Protein AF-A0A849AVL1-F1 (afdb_monomer_lite)

Structure (mmCIF, N/CA/C/O backbone):
data_AF-A0A849AVL1-F1
#
_entry.id   AF-A0A849AVL1-F1
#
loop_
_atom_site.group_PDB
_atom_site.id
_atom_site.type_symbol
_atom_site.label_atom_id
_atom_site.label_alt_id
_atom_site.label_comp_id
_atom_site.label_asym_id
_atom_site.label_entity_id
_atom_site.label_seq_id
_atom_site.pdbx_PDB_ins_code
_atom_site.Cartn_x
_atom_site.Cartn_y
_atom_site.Cartn_z
_atom_site.occupancy
_atom_site.B_iso_or_equiv
_atom_site.auth_seq_id
_atom_site.auth_comp_id
_atom_site.auth_asym_id
_atom_site.auth_atom_id
_atom_site.pdbx_PDB_model_num
ATOM 1 N N . MET A 1 1 ? -8.733 -13.179 -39.507 1.00 51.59 1 MET A N 1
ATOM 2 C CA . MET A 1 1 ? -9.231 -13.386 -38.128 1.00 51.59 1 MET A CA 1
ATOM 3 C C . MET A 1 1 ? -8.372 -12.599 -37.144 1.00 51.59 1 MET A C 1
ATOM 5 O O . MET A 1 1 ? -7.431 -13.166 -36.608 1.00 51.59 1 MET A O 1
ATOM 9 N N . GLN A 1 2 ? -8.636 -11.304 -36.928 1.00 57.09 2 GLN A N 1
ATOM 10 C CA . GLN A 1 2 ? -7.941 -10.550 -35.867 1.00 57.09 2 GLN A CA 1
ATOM 11 C C . GLN A 1 2 ? -8.587 -9.196 -35.527 1.00 57.09 2 GLN A C 1
ATOM 13 O O . GLN A 1 2 ? -7.880 -8.247 -35.252 1.00 57.09 2 GLN A O 1
ATOM 18 N N . TRP A 1 3 ? -9.921 -9.084 -35.508 1.00 54.16 3 TRP A N 1
ATOM 19 C CA . TRP A 1 3 ? -10.623 -7.858 -35.076 1.00 54.16 3 TRP A CA 1
ATOM 20 C C . TRP A 1 3 ? -11.651 -8.162 -33.978 1.00 54.16 3 TRP A C 1
ATOM 22 O O . TRP A 1 3 ? -12.850 -7.970 -34.166 1.00 54.16 3 TRP A O 1
ATOM 32 N N . SER A 1 4 ? -11.223 -8.715 -32.837 1.00 60.19 4 SER A N 1
ATOM 33 C CA . SER A 1 4 ? -12.161 -9.017 -31.734 1.00 60.19 4 SER A CA 1
ATOM 34 C C . SER A 1 4 ? -11.527 -9.013 -30.336 1.00 60.19 4 SER A C 1
ATOM 36 O O . SER A 1 4 ? -11.852 -9.869 -29.519 1.00 60.19 4 SER A O 1
ATOM 38 N N . ARG A 1 5 ? -10.626 -8.067 -30.032 1.00 55.28 5 ARG A N 1
ATOM 39 C CA . ARG A 1 5 ? -10.183 -7.827 -28.638 1.00 55.28 5 ARG A CA 1
ATOM 40 C C . ARG A 1 5 ? -10.243 -6.370 -28.167 1.00 55.28 5 ARG A C 1
ATOM 42 O O . ARG A 1 5 ? -10.428 -6.161 -26.978 1.00 55.28 5 ARG A O 1
ATOM 49 N N . ASP A 1 6 ? -10.263 -5.384 -29.064 1.00 55.41 6 ASP A N 1
ATOM 50 C CA . ASP A 1 6 ? -10.279 -3.961 -28.662 1.00 55.41 6 ASP A CA 1
ATOM 51 C C . ASP A 1 6 ? -11.667 -3.378 -28.330 1.00 55.41 6 ASP A C 1
ATOM 53 O O . ASP A 1 6 ? -11.779 -2.225 -27.913 1.00 55.41 6 ASP A O 1
ATOM 57 N N . ALA A 1 7 ? -12.749 -4.149 -28.486 1.00 54.78 7 ALA A N 1
ATOM 58 C CA . ALA A 1 7 ? -14.110 -3.653 -28.256 1.00 54.78 7 ALA A CA 1
ATOM 59 C C . ALA A 1 7 ? -14.620 -3.834 -26.811 1.00 54.78 7 ALA A C 1
ATOM 61 O O . ALA A 1 7 ? -15.660 -3.272 -26.473 1.00 54.78 7 ALA A O 1
ATOM 62 N N . LEU A 1 8 ? -13.913 -4.586 -25.951 1.00 53.09 8 LEU A N 1
ATOM 63 C CA . LEU A 1 8 ? -14.403 -4.926 -24.605 1.00 53.09 8 LEU A CA 1
ATOM 64 C C . LEU A 1 8 ? -13.733 -4.149 -23.455 1.00 53.09 8 LEU A C 1
ATOM 66 O O . LEU A 1 8 ? -14.282 -4.117 -22.360 1.00 53.09 8 LEU A O 1
ATOM 70 N N . GLU A 1 9 ? -12.616 -3.452 -23.686 1.00 54.31 9 GLU A N 1
ATOM 71 C CA . GLU A 1 9 ? -11.926 -2.678 -22.631 1.00 54.31 9 GLU A CA 1
ATOM 72 C C . GLU A 1 9 ? -12.314 -1.189 -22.578 1.00 54.31 9 GLU A C 1
ATOM 74 O O . GLU A 1 9 ? -11.987 -0.492 -21.620 1.00 54.31 9 GLU A O 1
ATOM 79 N N . LYS A 1 10 ? -13.090 -0.682 -23.545 1.00 54.38 10 LYS A N 1
ATOM 80 C CA . LYS A 1 10 ? -13.503 0.737 -23.583 1.00 54.38 10 LYS A CA 1
ATOM 81 C C . LYS A 1 10 ? -14.762 1.092 -22.776 1.00 54.38 10 LYS A C 1
ATOM 83 O O . LYS A 1 10 ? -15.187 2.239 -22.827 1.00 54.38 10 LYS A O 1
ATOM 88 N N . ARG A 1 11 ? -15.354 0.161 -22.016 1.00 52.44 11 ARG A N 1
ATOM 89 C CA . ARG A 1 11 ? -16.604 0.398 -21.251 1.00 52.44 11 ARG A CA 1
ATOM 90 C C . ARG A 1 11 ? -16.452 0.569 -19.735 1.00 52.44 11 ARG A C 1
ATOM 92 O O . ARG A 1 11 ? -17.453 0.796 -19.072 1.00 52.44 11 ARG A O 1
ATOM 99 N N . ILE A 1 12 ? -15.242 0.479 -19.178 1.00 57.00 12 ILE A N 1
ATOM 100 C CA . ILE A 1 12 ? -15.038 0.543 -17.712 1.00 57.00 12 ILE A CA 1
ATOM 101 C C . ILE A 1 12 ? -14.575 1.938 -17.241 1.00 57.00 12 ILE A C 1
ATOM 103 O O . ILE A 1 12 ? -14.475 2.185 -16.047 1.00 57.00 12 ILE A O 1
ATOM 107 N N . ASN A 1 13 ? -14.355 2.890 -18.154 1.00 51.00 13 ASN A N 1
ATOM 108 C CA . ASN A 1 13 ? -13.808 4.207 -17.812 1.00 51.00 13 ASN A CA 1
ATOM 109 C C . ASN A 1 13 ? -14.697 5.381 -18.268 1.00 51.00 13 ASN A C 1
ATOM 111 O O . ASN A 1 13 ? -14.205 6.371 -18.803 1.00 51.00 13 ASN A O 1
ATOM 115 N N . GLU A 1 14 ? -16.011 5.273 -18.055 1.00 48.09 14 GLU A N 1
ATOM 116 C CA . GLU A 1 14 ? -16.902 6.440 -18.015 1.00 48.09 14 GLU A CA 1
ATOM 117 C C . GLU A 1 14 ? -17.013 6.930 -16.561 1.00 48.09 14 GLU A C 1
ATOM 119 O O . GLU A 1 14 ? -17.686 6.286 -15.752 1.00 48.09 14 GLU A O 1
ATOM 124 N N . PRO A 1 15 ? -16.379 8.053 -16.174 1.00 60.44 15 PRO A N 1
ATOM 125 C CA . PRO A 1 15 ? -16.758 8.725 -14.945 1.00 60.44 15 PRO A CA 1
ATOM 126 C C . PRO A 1 15 ? -18.145 9.338 -15.151 1.00 60.44 15 PRO A C 1
ATOM 128 O O . PRO A 1 15 ? -18.342 10.206 -16.003 1.00 60.44 15 PRO A O 1
ATOM 131 N N . ALA A 1 16 ? -19.109 8.868 -14.362 1.00 52.28 16 ALA A N 1
ATOM 132 C CA . ALA A 1 16 ? -20.431 9.458 -14.260 1.00 52.28 16 ALA A CA 1
ATOM 133 C C . ALA A 1 16 ? -20.312 10.977 -14.054 1.00 52.28 16 ALA A C 1
ATOM 135 O O . ALA A 1 16 ? -19.655 11.446 -13.122 1.00 52.28 16 ALA A O 1
ATOM 136 N N . ALA A 1 17 ? -20.954 11.735 -14.942 1.00 51.91 17 ALA A N 1
ATOM 137 C CA . ALA A 1 17 ? -21.123 13.170 -14.827 1.00 51.91 17 ALA A CA 1
ATOM 138 C C . ALA A 1 17 ? -21.916 13.486 -13.549 1.00 51.91 17 ALA A C 1
ATOM 140 O O . ALA A 1 17 ? -23.145 13.458 -13.531 1.00 51.91 17 ALA A O 1
ATOM 141 N N . ALA A 1 18 ? -21.199 13.769 -12.464 1.00 53.56 18 ALA A N 1
ATOM 142 C CA . ALA A 1 18 ? -21.769 14.363 -11.272 1.00 53.56 18 ALA A CA 1
ATOM 143 C C . ALA A 1 18 ? -22.129 15.817 -11.593 1.00 53.56 18 ALA A C 1
ATOM 145 O O . ALA A 1 18 ? -21.267 16.656 -11.855 1.00 53.56 18 ALA A O 1
ATOM 146 N N . THR A 1 19 ? -23.425 16.101 -11.586 1.00 55.25 19 THR A N 1
ATOM 147 C CA . THR A 1 19 ? -24.008 17.440 -11.565 1.00 55.25 19 THR A CA 1
ATOM 148 C C . THR A 1 19 ? -23.426 18.238 -10.397 1.00 55.25 19 THR A C 1
ATOM 150 O O . THR A 1 19 ? -23.846 18.084 -9.251 1.00 55.25 19 THR A O 1
ATOM 153 N N . ALA A 1 20 ? -22.428 19.069 -10.690 1.00 51.62 20 ALA A N 1
ATOM 154 C CA . ALA A 1 20 ? -21.843 20.011 -9.752 1.00 51.62 20 ALA A CA 1
ATOM 155 C C . ALA A 1 20 ? -22.710 21.276 -9.694 1.00 51.62 20 ALA A C 1
ATOM 157 O O . ALA A 1 20 ? -22.697 22.113 -10.595 1.00 51.62 20 ALA A O 1
ATOM 158 N N . THR A 1 21 ? -23.478 21.405 -8.619 1.00 64.69 21 THR A N 1
ATOM 159 C CA . THR A 1 21 ? -24.147 22.646 -8.221 1.00 64.69 21 THR A CA 1
ATOM 160 C C . THR A 1 21 ? -23.085 23.682 -7.818 1.00 64.69 21 THR A C 1
ATOM 162 O O . THR A 1 21 ? -22.245 23.366 -6.970 1.00 64.69 21 THR A O 1
ATOM 165 N N . PRO A 1 22 ? -23.079 24.916 -8.360 1.00 66.69 22 PRO A N 1
ATOM 166 C CA . PRO A 1 22 ? -22.157 25.951 -7.903 1.00 66.69 22 PRO A CA 1
ATOM 167 C C . PRO A 1 22 ? -22.601 26.480 -6.530 1.00 66.69 22 PRO A C 1
ATOM 169 O O . PRO A 1 22 ? -23.636 27.132 -6.401 1.00 66.69 22 PRO A O 1
ATOM 172 N N . GLY A 1 23 ? -21.822 26.175 -5.490 1.00 59.38 23 GLY A N 1
ATOM 173 C CA . GLY A 1 23 ? -21.997 26.745 -4.153 1.00 59.38 23 GLY A CA 1
ATOM 174 C C . GLY A 1 23 ? -21.608 28.235 -4.100 1.00 59.38 23 GLY A C 1
ATOM 175 O O . GLY A 1 23 ? -20.736 28.666 -4.857 1.00 59.38 23 GLY A O 1
ATOM 176 N N . PRO A 1 24 ? -22.238 29.039 -3.223 1.00 65.50 24 PRO A N 1
ATOM 177 C CA . PRO A 1 24 ? -22.030 30.483 -3.163 1.00 65.50 24 PRO A CA 1
ATOM 178 C C . PRO A 1 24 ? -20.652 30.860 -2.600 1.00 65.50 24 PRO A C 1
ATOM 180 O O . PRO A 1 24 ? -20.260 30.455 -1.506 1.00 65.50 24 PRO A O 1
ATOM 183 N N . THR A 1 25 ? -19.947 31.705 -3.350 1.00 59.47 25 THR A N 1
ATOM 184 C CA . THR A 1 25 ? -18.695 32.373 -2.982 1.00 59.47 25 THR A CA 1
ATOM 185 C C . THR A 1 25 ? -18.881 33.244 -1.736 1.00 59.47 25 THR A C 1
ATOM 187 O O . THR A 1 25 ? -19.320 34.390 -1.828 1.00 59.47 25 THR A O 1
ATOM 190 N N . ILE A 1 26 ? -18.505 32.737 -0.560 1.00 62.44 26 ILE A N 1
ATOM 191 C CA . ILE A 1 26 ? -18.324 33.578 0.629 1.00 62.44 26 ILE A CA 1
ATOM 192 C C . ILE A 1 26 ? -16.935 34.212 0.548 1.00 62.44 26 ILE A C 1
ATOM 194 O O . ILE A 1 26 ? -15.903 33.587 0.782 1.00 62.44 26 ILE A O 1
ATOM 198 N N . ARG A 1 27 ? -16.932 35.492 0.178 1.00 53.81 27 ARG A N 1
ATOM 199 C CA . ARG A 1 27 ? -15.774 36.384 0.151 1.00 53.81 27 ARG A CA 1
ATOM 200 C C . ARG A 1 27 ? -15.362 36.708 1.593 1.00 53.81 27 ARG A C 1
ATOM 202 O O . ARG A 1 27 ? -15.892 37.636 2.197 1.00 53.81 27 ARG A O 1
ATOM 209 N N . ALA A 1 28 ? -14.433 35.938 2.153 1.00 57.81 28 ALA A N 1
ATOM 210 C CA . ALA A 1 28 ? -13.821 36.252 3.439 1.00 57.81 28 ALA A CA 1
ATOM 211 C C . ALA A 1 28 ? -12.838 37.425 3.276 1.00 57.81 28 ALA A C 1
ATOM 213 O O . ALA A 1 28 ? -11.795 37.312 2.632 1.00 57.81 28 ALA A O 1
ATOM 214 N N . VAL A 1 29 ? -13.203 38.571 3.846 1.00 62.91 29 VAL A N 1
ATOM 215 C CA . VAL A 1 29 ? -12.331 39.734 4.025 1.00 62.91 29 VAL A CA 1
ATOM 216 C C . VAL A 1 29 ? -11.298 39.379 5.094 1.00 62.91 29 VAL A C 1
ATOM 218 O O . VAL A 1 29 ? -11.640 39.184 6.257 1.00 62.91 29 VAL A O 1
ATOM 221 N N . VAL A 1 30 ? -10.033 39.271 4.693 1.00 65.81 30 VAL A N 1
ATOM 222 C CA . VAL A 1 30 ? -8.890 39.092 5.596 1.00 65.81 30 VAL A CA 1
ATOM 223 C C . VAL A 1 30 ? -8.470 40.473 6.115 1.00 65.81 30 VAL A C 1
ATOM 225 O O . VAL A 1 30 ? -8.047 41.301 5.307 1.00 65.81 30 VAL A O 1
ATOM 228 N N . PRO A 1 31 ? -8.548 40.770 7.426 1.00 68.38 31 PRO A N 1
ATOM 229 C CA . PRO A 1 31 ? -7.886 41.945 7.971 1.00 68.38 31 PRO A CA 1
ATOM 230 C C . PRO A 1 31 ? -6.376 41.696 8.074 1.00 68.38 31 PRO A C 1
ATOM 232 O O . PRO A 1 31 ? -5.920 40.671 8.585 1.00 68.38 31 PRO A O 1
ATOM 235 N N . ALA A 1 32 ? -5.599 42.663 7.589 1.00 54.59 32 ALA A N 1
ATOM 236 C CA . ALA A 1 32 ? -4.147 42.685 7.664 1.00 54.59 32 ALA A CA 1
ATOM 237 C C . ALA A 1 32 ? -3.663 42.605 9.125 1.00 54.59 32 ALA A C 1
ATOM 239 O O . ALA A 1 32 ? -3.799 43.560 9.893 1.00 54.59 32 ALA A O 1
ATOM 240 N N . ARG A 1 33 ? -3.065 41.469 9.509 1.00 56.09 33 ARG A N 1
ATOM 241 C CA . ARG A 1 33 ? -2.256 41.361 10.729 1.00 56.09 33 ARG A CA 1
ATOM 242 C C . ARG A 1 33 ? -0.958 42.131 10.507 1.00 56.09 33 ARG A C 1
ATOM 244 O O . ARG A 1 33 ? -0.097 41.707 9.743 1.00 56.09 33 ARG A O 1
ATOM 251 N N . ARG A 1 34 ? -0.839 43.272 11.183 1.00 63.28 34 ARG A N 1
ATOM 252 C CA . ARG A 1 34 ? 0.430 43.976 11.368 1.00 63.28 34 ARG A CA 1
ATOM 253 C C . ARG A 1 34 ? 1.373 43.048 12.134 1.00 63.28 34 ARG A C 1
ATOM 255 O O . ARG A 1 34 ? 1.036 42.584 13.219 1.00 63.28 34 ARG A O 1
ATOM 262 N N . HIS A 1 35 ? 2.513 42.741 11.530 1.00 59.19 35 HIS A N 1
ATOM 263 C CA . HIS A 1 35 ? 3.631 42.112 12.216 1.00 59.19 35 HIS A CA 1
ATOM 264 C C . HIS A 1 35 ? 4.345 43.182 13.043 1.00 59.19 35 HIS A C 1
ATOM 266 O O . HIS A 1 35 ? 4.978 44.070 12.476 1.00 59.19 35 HIS A O 1
ATOM 272 N N . ASP A 1 36 ? 4.242 43.089 14.366 1.00 68.12 36 ASP A N 1
ATOM 273 C CA . ASP A 1 36 ? 5.194 43.737 15.263 1.00 68.12 36 ASP A CA 1
ATOM 274 C C . ASP A 1 36 ? 6.524 42.962 15.214 1.00 68.12 36 ASP A C 1
ATOM 276 O O . ASP A 1 36 ? 6.512 41.725 15.280 1.00 68.12 36 ASP A O 1
ATOM 280 N N . PRO A 1 37 ? 7.684 43.632 15.095 1.00 73.62 37 PRO A N 1
ATOM 281 C CA . PRO A 1 37 ? 8.970 42.965 15.222 1.00 73.62 37 PRO A CA 1
ATOM 282 C C . PRO A 1 37 ? 9.188 42.547 16.682 1.00 73.62 37 PRO A C 1
ATOM 284 O O . PRO A 1 37 ? 9.324 43.376 17.583 1.00 73.62 37 PRO A O 1
ATOM 287 N N . VAL A 1 38 ? 9.230 41.233 16.906 1.00 68.31 38 VAL A N 1
ATOM 288 C CA . VAL A 1 38 ? 9.636 40.620 18.173 1.00 68.31 38 VAL A CA 1
ATOM 289 C C . VAL A 1 38 ? 11.073 41.040 18.478 1.00 68.31 38 VAL A C 1
ATOM 291 O O . VAL A 1 38 ? 12.007 40.728 17.742 1.00 68.31 38 VAL A O 1
ATOM 294 N N . ARG A 1 39 ? 11.232 41.775 19.577 1.00 67.38 39 ARG A N 1
ATOM 295 C CA . ARG A 1 39 ? 12.516 42.144 20.172 1.00 67.38 39 ARG A CA 1
ATOM 296 C C . ARG A 1 39 ? 13.213 40.865 20.679 1.00 67.38 39 ARG A C 1
ATOM 298 O O . ARG A 1 39 ? 12.556 40.088 21.371 1.00 67.38 39 ARG A O 1
ATOM 305 N N . PRO A 1 40 ? 14.500 40.625 20.373 1.00 65.81 40 PRO A N 1
ATOM 306 C CA . PRO A 1 40 ? 15.237 39.517 20.965 1.00 65.81 40 PRO A CA 1
ATOM 307 C C . PRO A 1 40 ? 15.412 39.773 22.465 1.00 65.81 40 PRO A C 1
ATOM 309 O O . PRO A 1 40 ? 16.027 40.758 22.869 1.00 65.81 40 PRO A O 1
ATOM 312 N N . SER A 1 41 ? 14.812 38.910 23.280 1.00 68.38 41 SER A N 1
ATOM 313 C CA . SER A 1 41 ? 15.015 38.859 24.726 1.00 68.38 41 SER A CA 1
ATOM 314 C C . SER A 1 41 ? 16.320 38.118 25.010 1.00 68.38 41 SER A C 1
ATOM 316 O O . SER A 1 41 ? 16.460 36.962 24.609 1.00 68.38 41 SER A O 1
ATOM 318 N N . ASP A 1 42 ? 17.254 38.762 25.705 1.00 70.88 42 ASP A N 1
ATOM 319 C CA . ASP A 1 42 ? 18.471 38.118 26.199 1.00 70.88 42 ASP A CA 1
ATOM 320 C C . ASP A 1 42 ? 18.137 36.919 27.112 1.00 70.88 42 ASP A C 1
ATOM 322 O O . ASP A 1 42 ? 17.199 36.997 27.919 1.00 70.88 42 ASP A O 1
ATOM 326 N N . PRO A 1 43 ? 18.885 35.802 27.033 1.00 68.62 43 PRO A N 1
ATOM 327 C CA . PRO A 1 43 ? 18.704 34.676 27.938 1.00 68.62 43 PRO A CA 1
ATOM 328 C C . PRO A 1 43 ? 19.162 35.065 29.349 1.00 68.62 43 PRO A C 1
ATOM 330 O O . P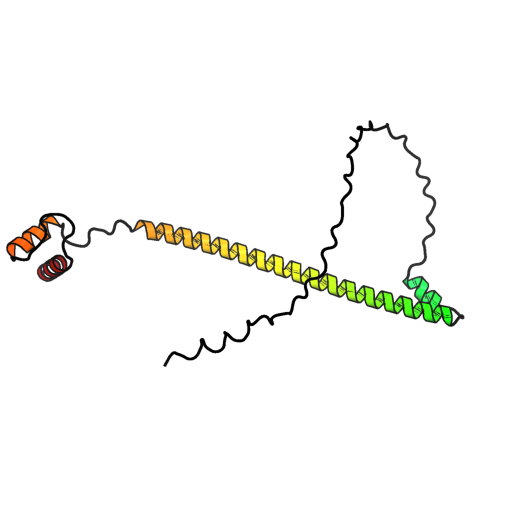RO A 1 43 ? 20.344 35.284 29.616 1.00 68.62 43 PRO A O 1
ATOM 333 N N . ARG A 1 44 ? 18.201 35.145 30.271 1.00 70.56 44 ARG A N 1
ATOM 334 C CA . ARG A 1 44 ? 18.455 35.335 31.701 1.00 70.56 44 ARG A CA 1
ATOM 335 C C . ARG A 1 44 ? 19.139 34.073 32.263 1.00 70.56 44 ARG A C 1
ATOM 337 O O . ARG A 1 44 ? 18.669 32.977 31.959 1.00 70.56 44 ARG A O 1
ATOM 344 N N . PRO A 1 45 ? 20.202 34.193 33.077 1.00 67.12 45 PRO A N 1
ATOM 345 C CA . PRO A 1 45 ? 20.820 33.049 33.741 1.00 67.12 45 PRO A CA 1
ATOM 346 C C . PRO A 1 45 ? 19.808 32.409 34.696 1.00 67.12 45 PRO A C 1
ATOM 348 O O . PRO A 1 45 ? 19.277 33.061 35.594 1.00 67.12 45 PRO A O 1
ATOM 351 N N . SER A 1 46 ? 19.492 31.145 34.435 1.00 64.31 46 SER A N 1
ATOM 352 C CA . SER A 1 46 ? 18.536 30.350 35.195 1.00 64.31 46 SER A CA 1
ATOM 353 C C . SER A 1 46 ? 19.106 29.998 36.568 1.00 64.31 46 SER A C 1
ATOM 355 O O . SER A 1 46 ? 20.093 29.269 36.654 1.00 64.31 46 SER A O 1
ATOM 357 N N . ASP A 1 47 ? 18.454 30.460 37.635 1.00 65.00 47 ASP A N 1
ATOM 358 C CA . ASP A 1 47 ? 18.624 29.879 38.967 1.00 65.00 47 ASP A CA 1
ATOM 359 C C . ASP A 1 47 ? 18.170 28.405 38.952 1.00 65.00 47 ASP A C 1
ATOM 361 O O . ASP A 1 47 ? 17.115 28.094 38.380 1.00 65.00 47 ASP A O 1
ATOM 365 N N . PRO A 1 48 ? 18.916 27.478 39.581 1.00 68.44 48 PRO A N 1
ATOM 366 C CA . PRO A 1 48 ? 18.501 26.089 39.700 1.00 68.44 48 PRO A CA 1
ATOM 367 C C . PRO A 1 48 ? 17.305 25.995 40.653 1.00 68.44 48 PRO A C 1
ATOM 369 O O . PRO A 1 48 ? 17.449 26.009 41.875 1.00 68.44 48 PRO A O 1
ATOM 372 N N . GLN A 1 49 ? 16.097 25.890 40.097 1.00 54.44 49 GLN A N 1
ATOM 373 C CA . GLN A 1 49 ? 14.922 25.563 40.895 1.00 54.44 49 GLN A CA 1
ATOM 374 C C . GLN A 1 49 ? 15.035 24.126 41.411 1.00 54.44 49 GLN A C 1
ATOM 376 O O . GLN A 1 49 ? 15.034 23.162 40.644 1.00 54.44 49 GLN A O 1
ATOM 381 N N . LEU A 1 50 ? 15.116 24.001 42.737 1.00 55.00 50 LEU A N 1
ATOM 382 C CA . LEU A 1 50 ? 14.941 22.756 43.474 1.00 55.00 50 LEU A CA 1
ATOM 383 C C . LEU A 1 50 ? 13.538 22.207 43.184 1.00 55.00 50 LEU A C 1
ATOM 385 O O . LEU A 1 50 ? 12.547 22.653 43.759 1.00 55.00 50 LEU A O 1
ATOM 389 N N . VAL A 1 51 ? 13.455 21.238 42.273 1.00 57.44 51 VAL A N 1
ATOM 390 C CA . VAL A 1 51 ? 12.236 20.472 42.014 1.00 57.44 51 VAL A CA 1
ATOM 391 C C . VAL A 1 51 ? 11.950 19.575 43.217 1.00 57.44 51 VAL A C 1
ATOM 393 O O . VAL A 1 51 ? 12.454 18.460 43.337 1.00 57.44 51 VAL A O 1
ATOM 396 N N . THR A 1 52 ? 11.129 20.060 44.145 1.00 54.44 52 THR A N 1
ATOM 397 C CA . THR A 1 52 ? 10.489 19.203 45.139 1.00 54.44 52 THR A CA 1
ATOM 398 C C . THR A 1 52 ? 9.503 18.301 44.399 1.00 54.44 52 THR A C 1
ATOM 400 O O . THR A 1 52 ? 8.420 18.705 43.976 1.00 54.44 52 THR A O 1
ATOM 403 N N . SER A 1 53 ? 9.936 17.059 44.174 1.00 55.72 53 SER A N 1
ATOM 404 C CA . SER A 1 53 ? 9.139 15.975 43.605 1.00 55.72 53 SER A CA 1
ATOM 405 C C . SER A 1 53 ? 7.985 15.647 44.552 1.00 55.72 53 SER A C 1
ATOM 407 O O . SER A 1 53 ? 8.067 14.741 45.379 1.00 55.72 53 SER A O 1
ATOM 409 N N . THR A 1 54 ? 6.903 16.411 44.457 1.00 60.25 54 THR A N 1
ATOM 410 C CA . THR A 1 54 ? 5.625 16.047 45.060 1.00 60.25 54 THR A CA 1
ATOM 411 C C . THR A 1 54 ? 5.137 14.782 44.358 1.00 60.25 54 THR A C 1
ATOM 413 O O . THR A 1 54 ? 4.968 14.754 43.138 1.00 60.25 54 THR A O 1
ATOM 416 N N . ALA A 1 55 ? 5.000 13.698 45.123 1.00 57.81 55 ALA A N 1
ATOM 417 C CA . ALA A 1 55 ? 4.513 12.416 44.637 1.00 57.81 55 ALA A CA 1
ATOM 418 C C . ALA A 1 55 ? 3.138 12.622 43.982 1.00 57.81 55 ALA A C 1
ATOM 420 O O . ALA A 1 55 ? 2.143 12.864 44.663 1.00 57.81 55 ALA A O 1
ATOM 421 N N . ARG A 1 56 ? 3.094 12.599 42.644 1.00 61.59 56 ARG A N 1
ATOM 422 C CA . ARG A 1 56 ? 1.843 12.680 41.890 1.00 61.59 56 ARG A CA 1
ATOM 423 C C . ARG A 1 56 ? 1.013 11.452 42.229 1.00 61.59 56 ARG A C 1
ATOM 425 O O . ARG A 1 56 ? 1.443 10.330 41.984 1.00 61.59 56 ARG A O 1
ATOM 432 N N . GLU A 1 57 ? -0.172 11.695 42.767 1.00 67.38 57 GLU A N 1
ATOM 433 C CA . GLU A 1 57 ? -1.190 10.683 43.007 1.00 67.38 57 GLU A CA 1
ATOM 434 C C . GLU A 1 57 ? -1.406 9.871 41.718 1.00 67.38 57 GLU A C 1
ATOM 436 O O . GLU A 1 57 ? -1.769 10.417 40.668 1.00 67.38 57 GLU A O 1
ATOM 441 N N . VAL A 1 58 ? -1.087 8.576 41.770 1.00 78.31 58 VAL A N 1
ATOM 442 C CA . VAL A 1 58 ? -1.235 7.677 40.625 1.00 78.31 58 VAL A CA 1
ATOM 443 C C . VAL A 1 58 ? -2.725 7.460 40.432 1.00 78.31 58 VAL A C 1
ATOM 445 O O . VAL A 1 58 ? -3.379 6.783 41.223 1.00 78.31 58 VAL A O 1
ATOM 448 N N . LYS A 1 59 ? -3.282 8.086 39.396 1.00 83.69 59 LYS A N 1
ATOM 449 C CA . LYS A 1 59 ? -4.678 7.866 39.027 1.00 83.69 59 LYS A CA 1
ATOM 450 C C . LYS A 1 59 ? -4.846 6.388 38.653 1.00 83.69 59 LYS A C 1
ATOM 452 O O . LYS A 1 59 ? -4.012 5.888 37.893 1.00 83.69 59 LYS A O 1
ATOM 457 N N . PRO A 1 60 ? -5.895 5.712 39.152 1.00 86.81 60 PRO A N 1
ATOM 458 C CA . PRO A 1 60 ? -6.135 4.312 38.833 1.00 86.81 60 PRO A CA 1
ATOM 459 C C . PRO A 1 60 ? -6.251 4.132 37.322 1.00 86.81 60 PRO A C 1
ATOM 461 O O . PRO A 1 60 ? -6.809 4.987 36.621 1.00 86.81 60 PRO A O 1
ATOM 464 N N . SER A 1 61 ? -5.700 3.031 36.818 1.00 93.81 61 SER A N 1
ATOM 465 C CA . SER A 1 61 ? -5.729 2.750 35.384 1.00 93.81 61 SER A CA 1
ATOM 466 C C . SER A 1 61 ? -7.169 2.535 34.903 1.00 93.81 61 SER A C 1
ATOM 468 O O . SER A 1 61 ? -8.065 2.183 35.675 1.00 93.81 61 SER A O 1
ATOM 470 N N . ALA A 1 62 ? -7.419 2.720 33.604 1.00 92.94 62 ALA A N 1
ATOM 471 C CA . ALA A 1 62 ? -8.753 2.500 33.042 1.00 92.94 62 ALA A CA 1
ATOM 472 C C . ALA A 1 62 ? -9.267 1.070 33.312 1.00 92.94 62 ALA A C 1
ATOM 474 O O . ALA A 1 62 ? -10.447 0.886 33.605 1.00 92.94 62 ALA A O 1
ATOM 475 N N . ASN A 1 63 ? -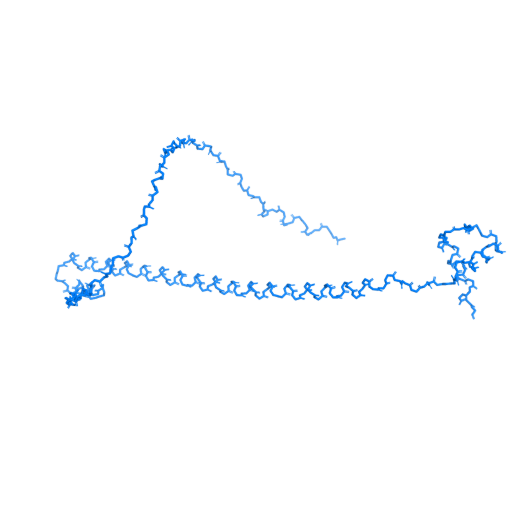8.371 0.077 33.308 1.00 93.81 63 ASN A N 1
ATOM 476 C CA . ASN A 1 63 ? -8.702 -1.316 33.610 1.00 93.81 63 ASN A CA 1
ATOM 477 C C . ASN A 1 63 ? -9.105 -1.504 35.077 1.00 93.81 63 ASN A C 1
ATOM 479 O O . ASN A 1 63 ? -10.090 -2.182 35.363 1.00 93.81 63 ASN A O 1
ATOM 483 N N . GLU A 1 64 ? -8.404 -0.855 36.007 1.00 95.31 64 GLU A N 1
ATOM 484 C CA . GLU A 1 64 ? -8.753 -0.884 37.432 1.00 95.31 64 GLU A CA 1
ATOM 485 C C . GLU A 1 64 ? -10.122 -0.250 37.686 1.00 95.31 64 GLU A C 1
ATOM 487 O O . GLU A 1 64 ? -10.926 -0.792 38.445 1.00 95.31 64 GLU A O 1
ATOM 492 N N . LEU A 1 65 ? -10.430 0.855 37.000 1.00 95.88 65 LEU A N 1
ATOM 493 C CA . LEU A 1 65 ? -11.737 1.505 37.087 1.00 95.88 65 LEU A CA 1
ATOM 494 C C . LEU A 1 65 ? -12.861 0.631 36.526 1.00 95.88 65 LEU A C 1
ATOM 496 O O . LEU A 1 65 ? -13.948 0.614 37.100 1.00 95.88 65 LEU A O 1
ATOM 500 N N . ILE A 1 66 ? -12.617 -0.114 35.445 1.00 96.50 66 ILE A N 1
ATOM 501 C CA . ILE A 1 66 ? -13.594 -1.059 34.885 1.00 96.50 66 ILE A CA 1
ATOM 502 C C . ILE A 1 66 ? -13.861 -2.203 35.867 1.00 96.50 66 ILE A C 1
ATOM 504 O O . ILE A 1 66 ? -15.023 -2.522 36.126 1.00 96.50 66 ILE A O 1
ATOM 508 N N . VAL A 1 67 ? -12.815 -2.784 36.462 1.00 97.69 67 VAL A N 1
ATOM 509 C CA . VAL A 1 67 ? -12.948 -3.869 37.449 1.00 97.69 67 VAL A CA 1
ATOM 510 C C . VAL A 1 67 ? -13.670 -3.376 38.706 1.00 97.69 67 VAL A C 1
ATOM 512 O O . VAL A 1 67 ? -14.614 -4.013 39.178 1.00 97.69 67 VAL A O 1
ATOM 515 N N . ALA A 1 68 ? -13.295 -2.203 39.220 1.00 97.38 68 ALA A N 1
ATOM 516 C CA . ALA A 1 68 ? -13.977 -1.580 40.350 1.00 97.38 68 ALA A CA 1
ATOM 517 C C . ALA A 1 68 ? -15.445 -1.254 40.023 1.00 97.38 68 ALA A C 1
ATOM 519 O O . ALA A 1 68 ? -16.333 -1.460 40.854 1.00 97.38 68 ALA A O 1
ATOM 520 N N . ALA A 1 69 ? -15.724 -0.788 38.802 1.00 97.50 69 ALA A N 1
ATOM 521 C CA . ALA A 1 69 ? -17.077 -0.508 38.345 1.00 97.50 69 ALA A CA 1
ATOM 522 C C . ALA A 1 69 ? -17.927 -1.779 38.244 1.00 97.50 69 ALA A C 1
ATOM 524 O O . ALA A 1 69 ? -19.088 -1.739 38.649 1.00 97.50 69 ALA A O 1
ATOM 525 N N . ALA A 1 70 ? -17.362 -2.892 37.768 1.00 97.75 70 ALA A N 1
ATOM 526 C CA . ALA A 1 70 ? -18.039 -4.186 37.667 1.00 97.75 70 ALA A CA 1
ATOM 527 C C . ALA A 1 70 ? -18.434 -4.749 39.043 1.00 97.75 70 ALA A C 1
ATOM 529 O O . ALA A 1 70 ? -19.550 -5.244 39.207 1.00 97.75 70 ALA A O 1
ATOM 530 N N . ASN A 1 71 ? -17.567 -4.579 40.045 1.00 98.06 71 ASN A N 1
ATOM 531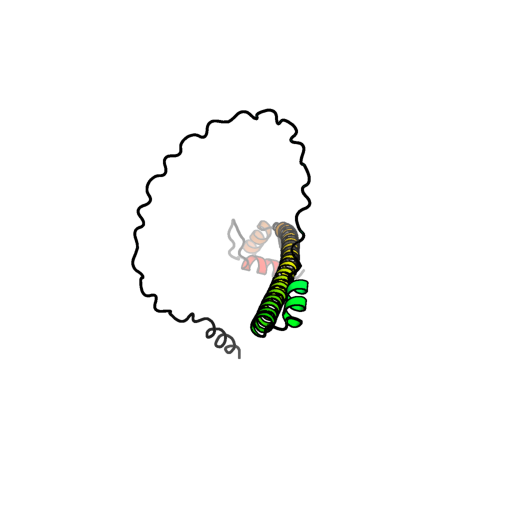 C CA . ASN A 1 71 ? -17.813 -5.001 41.428 1.00 98.06 71 ASN A CA 1
ATOM 532 C C . ASN A 1 71 ? -18.678 -4.011 42.231 1.00 98.06 71 ASN A C 1
ATOM 534 O O . ASN A 1 71 ? -19.010 -4.262 43.390 1.00 98.06 71 ASN A O 1
ATOM 538 N N . SER A 1 72 ? -19.052 -2.869 41.648 1.00 97.62 72 SER A N 1
ATOM 539 C CA . SER A 1 72 ? -19.838 -1.857 42.351 1.00 97.62 72 SER A CA 1
ATOM 540 C C . SER A 1 72 ? -21.266 -2.352 42.630 1.00 97.62 72 SER A C 1
ATOM 542 O O . SER A 1 72 ? -21.916 -2.887 41.726 1.00 97.62 72 SER A O 1
ATOM 544 N N . PRO A 1 73 ? -21.839 -2.100 43.825 1.00 97.81 73 PRO A N 1
ATOM 545 C CA . PRO A 1 73 ? -23.228 -2.460 44.123 1.00 97.81 73 PRO A CA 1
ATOM 546 C C . PRO A 1 73 ? -24.237 -1.620 43.322 1.00 97.81 73 PRO A C 1
ATOM 548 O O . PRO A 1 73 ? -25.361 -2.061 43.070 1.00 97.81 73 PRO A O 1
ATOM 551 N N . LYS A 1 74 ? -23.838 -0.430 42.854 1.00 98.62 74 LYS A N 1
ATOM 552 C CA . LYS A 1 74 ? -24.699 0.493 42.104 1.00 98.62 74 LYS A CA 1
ATOM 553 C C . LYS A 1 74 ? -24.808 0.067 40.636 1.00 98.62 74 LYS A C 1
ATOM 555 O O . LYS A 1 74 ? -23.821 0.082 39.903 1.00 98.62 74 LYS A O 1
ATOM 560 N N . ALA A 1 75 ? -26.030 -0.206 40.173 1.00 98.31 75 ALA A N 1
ATOM 561 C CA . ALA A 1 75 ? -26.295 -0.628 38.791 1.00 98.31 75 ALA A CA 1
ATOM 562 C C . ALA A 1 75 ? -25.773 0.366 37.736 1.00 98.31 75 ALA A C 1
ATOM 564 O O . ALA A 1 75 ? -25.196 -0.040 36.729 1.00 98.31 75 ALA A O 1
ATOM 565 N N . ARG A 1 76 ? -25.908 1.675 37.993 1.00 97.94 76 ARG A N 1
ATOM 566 C CA . ARG A 1 76 ? -25.421 2.728 37.087 1.00 97.94 76 ARG A CA 1
ATOM 567 C C . ARG A 1 76 ? -23.905 2.680 36.888 1.00 97.94 76 ARG A C 1
ATOM 569 O O . ARG A 1 76 ? -23.443 2.882 35.770 1.00 97.94 76 ARG A O 1
ATOM 576 N N . THR A 1 77 ? -23.140 2.406 37.944 1.00 98.25 77 THR A N 1
ATOM 577 C CA . THR A 1 77 ? -21.676 2.320 37.865 1.00 98.25 77 THR A CA 1
ATOM 578 C C . THR A 1 77 ? -21.251 1.120 37.027 1.00 98.25 77 THR A C 1
ATOM 580 O O . THR A 1 77 ? -20.426 1.280 36.133 1.00 98.25 77 THR A O 1
ATOM 583 N N . ARG A 1 78 ? -21.889 -0.044 37.221 1.00 98.31 78 ARG A N 1
ATOM 584 C CA . ARG A 1 78 ? -21.659 -1.227 36.374 1.00 98.31 78 ARG A CA 1
ATOM 585 C C . ARG A 1 78 ? -21.940 -0.931 34.901 1.00 98.31 78 ARG A C 1
ATOM 587 O O . ARG A 1 78 ? -21.115 -1.232 34.046 1.00 98.31 78 ARG A O 1
ATOM 594 N N . ALA A 1 79 ? -23.064 -0.273 34.608 1.00 98.19 79 ALA A N 1
ATOM 595 C CA . ALA A 1 79 ? -23.429 0.096 33.240 1.00 98.19 79 ALA A CA 1
ATOM 596 C C . ALA A 1 79 ? -22.413 1.055 32.591 1.00 98.19 79 ALA A C 1
ATOM 598 O O . ALA A 1 79 ? -22.123 0.932 31.403 1.00 98.19 79 ALA A O 1
ATOM 599 N N . LEU A 1 80 ? -21.851 1.997 33.358 1.00 98.06 80 LEU A N 1
ATOM 600 C CA . LEU A 1 80 ? -20.760 2.848 32.879 1.00 98.06 80 LEU A CA 1
ATOM 601 C C . LEU A 1 80 ? -19.480 2.044 32.634 1.00 98.06 80 LEU A C 1
ATOM 603 O O . LEU A 1 80 ? -18.860 2.235 31.594 1.00 98.06 80 LEU A O 1
ATOM 607 N N . GLY A 1 81 ? -19.126 1.115 33.527 1.00 97.56 81 GLY A N 1
ATOM 608 C CA . GLY A 1 81 ? -17.981 0.219 33.340 1.00 97.56 81 GLY A CA 1
ATOM 609 C C . GLY A 1 81 ? -18.062 -0.573 32.034 1.00 97.56 81 GLY A C 1
ATOM 610 O O . GLY A 1 81 ? -17.098 -0.595 31.275 1.00 97.56 81 GLY A O 1
ATOM 611 N N . VAL A 1 82 ? -19.237 -1.129 31.714 1.00 98.25 82 VAL A N 1
ATOM 612 C CA . VAL A 1 82 ? -19.477 -1.845 30.445 1.00 98.25 82 VAL A CA 1
ATOM 613 C C . VAL A 1 82 ? -19.285 -0.930 29.233 1.00 98.25 82 VAL A C 1
ATOM 615 O O . VAL A 1 82 ? -18.642 -1.323 28.265 1.00 98.25 82 VAL A O 1
ATOM 618 N N . LYS A 1 83 ? -19.795 0.308 29.281 1.00 98.44 83 LYS A N 1
ATOM 619 C CA . LYS A 1 83 ? -19.616 1.271 28.182 1.00 98.44 83 LYS A CA 1
ATOM 620 C C . LYS A 1 83 ? -18.153 1.647 27.976 1.00 98.44 83 LYS A C 1
ATOM 622 O O . LYS A 1 83 ? -17.699 1.692 26.840 1.00 98.44 83 LYS A O 1
ATOM 627 N N . VAL A 1 84 ? -17.424 1.912 29.060 1.00 97.88 84 VAL A N 1
ATOM 628 C CA . VAL A 1 84 ? -15.995 2.246 28.983 1.00 97.88 84 VAL A CA 1
ATOM 629 C C . VAL A 1 84 ? -15.207 1.066 28.419 1.00 97.88 84 VAL A C 1
ATOM 631 O O . VAL A 1 84 ? -14.383 1.270 27.535 1.00 97.88 84 VAL A O 1
ATOM 634 N N . ALA A 1 85 ? -15.501 -0.162 28.856 1.00 97.81 85 ALA A N 1
ATOM 635 C CA . ALA A 1 85 ? -14.877 -1.362 28.306 1.00 97.81 85 ALA A CA 1
ATOM 636 C C . ALA A 1 85 ? -15.141 -1.516 26.797 1.00 97.81 85 ALA A C 1
ATOM 638 O O . ALA A 1 85 ? -14.211 -1.797 26.048 1.00 97.81 85 ALA A O 1
ATOM 639 N N . GLY A 1 86 ? -16.376 -1.265 26.345 1.00 98.12 86 GLY A N 1
ATOM 640 C CA . GLY A 1 86 ? -16.718 -1.263 24.919 1.00 98.12 86 GLY A CA 1
ATOM 641 C C . GLY A 1 86 ? -15.912 -0.235 24.120 1.00 98.12 86 GLY A C 1
ATOM 642 O O . GLY A 1 86 ? -15.271 -0.592 23.139 1.00 98.12 86 GLY A O 1
ATOM 643 N N . LEU A 1 87 ? -15.849 1.014 24.595 1.00 98.12 87 LEU A N 1
ATOM 644 C CA . LEU A 1 87 ? -15.084 2.079 23.931 1.00 98.12 87 LEU A CA 1
ATOM 645 C C . LEU A 1 87 ? -13.578 1.786 23.868 1.00 98.12 87 LEU A C 1
ATOM 647 O O . LEU A 1 87 ? -12.930 2.129 22.882 1.00 98.12 87 LEU A O 1
ATOM 651 N N . LEU A 1 88 ? -13.011 1.160 24.904 1.00 97.88 88 LEU A N 1
ATOM 652 C CA . LEU A 1 88 ? -11.614 0.719 24.873 1.00 97.88 88 LEU A CA 1
ATOM 653 C C . LEU A 1 88 ? -11.397 -0.415 23.866 1.00 97.88 88 LEU A C 1
ATOM 655 O O . LEU A 1 88 ? -10.378 -0.413 23.180 1.00 97.88 88 LEU A O 1
ATOM 659 N N . GLY A 1 89 ? -12.349 -1.346 23.751 1.00 98.06 89 GLY A N 1
ATOM 660 C CA . GLY A 1 89 ? -12.327 -2.393 22.728 1.00 98.06 89 GLY A CA 1
ATOM 661 C C . GLY A 1 89 ? -12.330 -1.814 21.312 1.00 98.06 89 GLY A C 1
ATOM 662 O O . GLY A 1 89 ? -11.458 -2.152 20.512 1.00 98.06 89 GLY A O 1
ATOM 663 N N . ASP A 1 90 ? -13.235 -0.872 21.036 1.00 98.38 90 ASP A N 1
ATOM 664 C CA . ASP A 1 90 ? -13.329 -0.194 19.736 1.00 98.38 90 ASP A CA 1
ATOM 665 C C . ASP A 1 90 ? -12.038 0.571 19.396 1.00 98.38 90 ASP A C 1
ATOM 667 O O . ASP A 1 90 ? -11.540 0.511 18.268 1.00 98.38 90 ASP A O 1
ATOM 671 N N . LEU A 1 91 ? -11.457 1.272 20.378 1.00 98.38 91 LEU A N 1
ATOM 672 C CA . LEU A 1 91 ? -10.203 2.007 20.203 1.00 98.38 91 LEU A CA 1
ATOM 673 C C . LEU A 1 91 ? -9.023 1.064 19.942 1.00 98.38 91 LEU A C 1
ATOM 675 O O . LEU A 1 91 ? -8.223 1.334 19.048 1.00 98.38 91 LEU A O 1
ATOM 679 N N . SER A 1 92 ? -8.941 -0.055 20.668 1.00 97.88 92 SER A N 1
ATOM 680 C CA . SER A 1 92 ? -7.933 -1.096 20.433 1.00 97.88 92 SER A CA 1
ATOM 681 C C . SER A 1 92 ? -8.030 -1.640 19.009 1.00 97.88 92 SER A C 1
ATOM 683 O O . SER A 1 92 ? -7.034 -1.693 18.292 1.00 97.88 92 SER A O 1
ATOM 685 N N . GLN A 1 93 ? -9.241 -1.976 18.557 1.00 98.44 93 GLN A N 1
ATOM 686 C CA . GLN A 1 93 ? -9.464 -2.490 17.207 1.00 98.44 93 GLN A CA 1
ATOM 687 C C . GLN A 1 93 ? -9.090 -1.460 16.130 1.00 98.44 93 GLN A C 1
ATOM 689 O O . GLN A 1 93 ? -8.544 -1.816 15.078 1.00 98.44 93 GLN A O 1
ATOM 694 N N . ARG A 1 94 ? -9.363 -0.173 16.379 1.00 98.44 94 ARG A N 1
ATOM 695 C CA . ARG A 1 94 ? -8.989 0.901 15.457 1.00 98.44 94 ARG A CA 1
ATOM 696 C C . ARG A 1 94 ? -7.474 1.054 15.349 1.00 98.44 94 ARG A C 1
ATOM 698 O O . ARG A 1 94 ? -6.987 1.174 14.228 1.00 98.44 94 ARG A O 1
ATOM 705 N N . LEU A 1 95 ? -6.755 0.997 16.471 1.00 98.50 95 LEU A N 1
ATOM 706 C CA . LEU A 1 95 ? -5.291 1.058 16.490 1.00 98.50 95 LEU A CA 1
ATOM 707 C C . LEU A 1 95 ? -4.663 -0.132 15.762 1.00 98.50 95 LEU A C 1
ATOM 709 O O . LEU A 1 95 ? -3.798 0.071 14.920 1.00 98.50 95 LEU A O 1
ATOM 713 N N . GLU A 1 96 ? -5.150 -1.354 15.984 1.00 98.06 96 GLU A N 1
ATOM 714 C CA . GLU A 1 96 ? -4.664 -2.526 15.240 1.00 98.06 96 GLU A CA 1
ATOM 715 C C . GLU A 1 96 ? -4.874 -2.389 13.728 1.00 98.06 96 GLU A C 1
ATOM 717 O O . GLU A 1 96 ? -4.047 -2.821 12.924 1.00 98.06 96 GLU A O 1
ATOM 722 N N . THR A 1 97 ? -6.007 -1.814 13.324 1.00 98.31 97 THR A N 1
ATOM 723 C CA . THR A 1 97 ? -6.301 -1.576 11.908 1.00 98.31 97 THR A CA 1
ATOM 724 C C . THR A 1 97 ? -5.335 -0.547 11.328 1.00 98.31 97 THR A C 1
ATOM 726 O O . THR A 1 97 ? -4.761 -0.782 10.266 1.00 98.31 97 THR A O 1
ATOM 729 N N . GLU A 1 98 ? -5.099 0.549 12.048 1.00 98.31 98 GLU A N 1
ATOM 730 C CA . GLU A 1 98 ? -4.145 1.582 11.650 1.00 98.31 98 GLU A CA 1
ATOM 731 C C . GLU A 1 98 ? -2.713 1.032 11.552 1.00 98.31 98 GLU A C 1
ATOM 733 O O . GLU A 1 98 ? -2.031 1.272 10.559 1.00 98.31 98 GLU A O 1
ATOM 738 N N . GLU A 1 99 ? -2.264 0.232 12.519 1.00 97.75 99 GLU A N 1
ATOM 739 C CA . GLU A 1 99 ? -0.947 -0.413 12.479 1.00 97.75 99 GLU A CA 1
ATOM 740 C C . GLU A 1 99 ? -0.805 -1.354 11.276 1.00 97.75 99 GLU A C 1
ATOM 742 O O . GLU A 1 99 ? 0.229 -1.347 10.602 1.00 97.75 99 GLU A O 1
ATOM 747 N N . ARG A 1 100 ? -1.848 -2.130 10.948 1.00 97.62 100 ARG A N 1
ATOM 748 C CA . ARG A 1 100 ? -1.860 -2.984 9.747 1.00 97.62 100 ARG A CA 1
ATOM 749 C C . ARG A 1 100 ? -1.773 -2.158 8.465 1.00 97.62 100 ARG A C 1
ATOM 751 O O . ARG A 1 100 ? -1.025 -2.529 7.561 1.00 97.62 100 ARG A O 1
ATOM 758 N N . GLU A 1 101 ? -2.492 -1.041 8.382 1.00 97.88 101 GLU A N 1
ATOM 759 C CA . GLU A 1 101 ? -2.426 -0.123 7.240 1.00 97.88 101 GLU A CA 1
ATOM 760 C C . GLU A 1 101 ? -1.038 0.516 7.110 1.00 97.88 101 GLU A C 1
ATOM 762 O O . GLU A 1 101 ? -0.467 0.541 6.018 1.00 97.88 101 GLU A O 1
ATOM 767 N N . GLN A 1 102 ? -0.447 0.975 8.214 1.00 96.94 102 GLN A N 1
ATOM 768 C CA . GLN A 1 102 ? 0.903 1.540 8.224 1.00 96.94 102 GLN A CA 1
ATOM 769 C C . GLN A 1 102 ? 1.956 0.500 7.824 1.00 96.94 102 GLN A C 1
ATOM 771 O O . GLN A 1 102 ? 2.839 0.794 7.013 1.00 96.94 102 GLN A O 1
ATOM 776 N N . ALA A 1 103 ? 1.847 -0.732 8.329 1.00 97.38 103 ALA A N 1
ATOM 777 C CA . ALA A 1 103 ? 2.723 -1.834 7.949 1.00 97.38 103 ALA A CA 1
ATOM 778 C C . ALA A 1 103 ? 2.584 -2.183 6.458 1.00 97.38 103 ALA A C 1
ATOM 780 O O . ALA A 1 103 ? 3.595 -2.368 5.775 1.00 97.38 103 ALA A O 1
ATOM 781 N N . ALA A 1 104 ? 1.358 -2.206 5.924 1.00 96.75 104 ALA A N 1
ATOM 782 C CA . ALA A 1 104 ? 1.104 -2.423 4.502 1.00 96.75 104 ALA A CA 1
ATOM 783 C C . ALA A 1 104 ? 1.706 -1.304 3.637 1.00 96.75 104 ALA A C 1
ATOM 785 O O . ALA A 1 104 ? 2.394 -1.589 2.656 1.00 96.75 104 ALA A O 1
ATOM 786 N N . GLN A 1 105 ? 1.541 -0.039 4.032 1.00 96.88 105 GLN A N 1
ATOM 787 C CA . GLN A 1 105 ? 2.149 1.099 3.337 1.00 96.88 105 GLN A CA 1
ATOM 788 C C . GLN A 1 105 ? 3.678 1.060 3.390 1.00 96.88 105 GLN A C 1
ATOM 790 O O . GLN A 1 105 ? 4.342 1.373 2.401 1.00 96.88 105 GLN A O 1
ATOM 795 N N . ALA A 1 106 ? 4.267 0.690 4.528 1.00 97.12 106 ALA A N 1
ATOM 796 C CA . ALA A 1 106 ? 5.711 0.536 4.648 1.00 97.12 106 ALA A CA 1
ATOM 797 C C . ALA A 1 106 ? 6.215 -0.585 3.727 1.00 97.12 106 ALA A C 1
ATOM 799 O O . ALA A 1 106 ? 7.169 -0.379 2.972 1.00 97.12 106 ALA A O 1
ATOM 800 N N . ALA A 1 107 ? 5.532 -1.734 3.715 1.00 96.31 107 ALA A N 1
ATOM 801 C CA . ALA A 1 107 ? 5.841 -2.840 2.819 1.00 96.31 107 ALA A CA 1
ATOM 802 C C . ALA A 1 107 ? 5.749 -2.410 1.347 1.00 96.31 107 ALA A C 1
ATOM 804 O O . ALA A 1 107 ? 6.692 -2.640 0.585 1.00 96.31 107 ALA A O 1
ATOM 805 N N . GLU A 1 108 ? 4.686 -1.704 0.960 1.00 97.00 108 GLU A N 1
ATOM 806 C CA . GLU A 1 108 ? 4.513 -1.187 -0.397 1.00 97.00 108 GLU A CA 1
ATOM 807 C C . GLU A 1 108 ? 5.620 -0.195 -0.776 1.00 97.00 108 GLU A C 1
ATOM 809 O O . GLU A 1 108 ? 6.226 -0.329 -1.838 1.00 97.00 108 GLU A O 1
ATOM 814 N N . LYS A 1 109 ? 5.970 0.748 0.107 1.00 97.69 109 LYS A N 1
ATOM 815 C CA . LYS A 1 109 ? 7.085 1.685 -0.114 1.00 97.69 109 LYS A CA 1
ATOM 816 C C . LYS A 1 109 ? 8.400 0.946 -0.330 1.00 97.69 109 LYS A C 1
ATOM 818 O O . LYS A 1 109 ? 9.148 1.294 -1.243 1.00 97.69 109 LYS A O 1
ATOM 823 N N . THR A 1 110 ? 8.680 -0.100 0.451 1.00 97.19 110 THR A N 1
ATOM 824 C CA . THR A 1 110 ? 9.898 -0.899 0.244 1.00 97.19 110 THR A CA 1
ATOM 825 C C . THR A 1 110 ? 9.867 -1.678 -1.074 1.00 97.19 110 THR A C 1
ATOM 827 O O . THR A 1 110 ? 10.888 -1.753 -1.760 1.00 97.19 110 THR A O 1
ATOM 830 N N . ALA A 1 111 ? 8.713 -2.222 -1.470 1.00 97.25 111 ALA A N 1
ATOM 831 C CA . ALA A 1 111 ? 8.545 -2.913 -2.744 1.00 97.25 111 ALA A CA 1
ATOM 832 C C . ALA A 1 111 ? 8.698 -1.946 -3.930 1.00 97.25 111 ALA A C 1
ATOM 834 O O . ALA A 1 111 ? 9.418 -2.248 -4.882 1.00 97.25 111 ALA A O 1
ATOM 835 N N . ASN A 1 112 ? 8.102 -0.758 -3.844 1.00 97.38 112 ASN A N 1
ATOM 836 C CA . ASN A 1 112 ? 8.219 0.294 -4.850 1.00 97.38 112 ASN A CA 1
ATOM 837 C C . ASN A 1 112 ? 9.657 0.812 -4.950 1.00 97.38 112 ASN A C 1
ATOM 839 O O . ASN A 1 112 ? 10.173 0.938 -6.056 1.00 97.38 112 ASN A O 1
ATOM 843 N N . ALA A 1 113 ? 10.360 0.997 -3.830 1.00 98.00 113 ALA A N 1
ATOM 844 C CA . ALA A 1 113 ? 11.778 1.355 -3.843 1.00 98.00 113 ALA A CA 1
ATOM 845 C C . ALA A 1 113 ? 12.642 0.294 -4.552 1.00 98.00 113 ALA A C 1
ATOM 847 O O . ALA A 1 113 ? 13.541 0.637 -5.317 1.00 98.00 113 ALA A O 1
ATOM 848 N N . LYS A 1 114 ? 12.357 -1.001 -4.349 1.00 98.25 114 LYS A N 1
ATOM 849 C CA . LYS A 1 114 ? 13.037 -2.090 -5.076 1.00 98.25 114 LYS A CA 1
ATOM 850 C C . LYS A 1 114 ? 12.724 -2.057 -6.575 1.00 98.25 114 LYS A C 1
ATOM 852 O O . LYS A 1 114 ? 13.633 -2.222 -7.384 1.00 98.25 114 LYS A O 1
ATOM 857 N N . ARG A 1 115 ? 11.461 -1.818 -6.950 1.00 97.06 115 ARG A N 1
ATOM 858 C CA . ARG A 1 115 ? 11.042 -1.682 -8.357 1.00 97.06 115 ARG A CA 1
ATOM 859 C C . ARG A 1 115 ? 11.743 -0.510 -9.042 1.00 97.06 115 ARG A C 1
ATOM 861 O O . ARG A 1 115 ? 12.249 -0.691 -10.142 1.00 97.06 115 ARG A O 1
ATOM 868 N N . LEU A 1 116 ? 11.832 0.644 -8.381 1.00 97.75 116 LEU A N 1
ATOM 869 C CA . LEU A 1 116 ? 12.527 1.823 -8.907 1.00 97.75 116 LEU A CA 1
ATOM 870 C C . LEU A 1 116 ? 14.016 1.553 -9.135 1.00 97.75 116 LEU A C 1
ATOM 872 O O . LEU A 1 116 ? 14.503 1.791 -10.234 1.00 97.75 116 LEU A O 1
ATOM 876 N N . LYS A 1 117 ? 14.710 0.945 -8.163 1.00 98.31 117 LYS A N 1
ATOM 877 C CA . LYS A 1 117 ? 16.113 0.527 -8.341 1.00 98.31 117 LYS A CA 1
ATOM 878 C C . LYS A 1 117 ? 16.287 -0.402 -9.541 1.00 98.31 117 LYS A C 1
ATOM 880 O O . LYS A 1 117 ? 17.220 -0.244 -10.320 1.00 98.31 117 LYS A O 1
ATOM 885 N N . ARG A 1 118 ? 15.361 -1.347 -9.726 1.00 98.06 118 ARG A N 1
ATOM 886 C CA . ARG A 1 118 ? 15.410 -2.267 -10.865 1.00 98.06 118 ARG A CA 1
ATOM 887 C C . ARG A 1 118 ? 15.204 -1.556 -12.204 1.00 98.06 118 ARG A C 1
ATOM 889 O O . ARG A 1 118 ? 15.845 -1.925 -13.185 1.00 98.06 118 ARG A O 1
ATOM 896 N N . ILE A 1 119 ? 14.322 -0.560 -12.253 1.00 96.38 119 ILE A N 1
ATOM 897 C CA . ILE A 1 119 ? 14.120 0.271 -13.446 1.00 96.38 119 ILE A CA 1
ATOM 898 C C . ILE A 1 119 ? 15.402 1.048 -13.758 1.00 96.38 119 ILE A C 1
ATOM 900 O O . ILE A 1 119 ? 15.876 0.978 -14.888 1.00 96.38 119 ILE A O 1
ATOM 904 N N . GLU A 1 120 ? 16.013 1.695 -12.764 1.00 98.19 120 GLU A N 1
ATOM 905 C CA . GLU A 1 120 ? 17.271 2.437 -12.941 1.00 98.19 120 GLU A CA 1
ATOM 906 C C . GLU A 1 120 ? 18.410 1.545 -13.467 1.00 98.19 120 GLU A C 1
ATOM 908 O O . GLU A 1 120 ? 19.140 1.931 -14.384 1.00 98.19 120 GLU A O 1
ATOM 913 N N . GLU A 1 121 ? 18.547 0.323 -12.940 1.00 98.00 121 GLU A N 1
ATOM 914 C CA . GLU A 1 121 ? 19.515 -0.665 -13.435 1.00 98.00 121 GLU A CA 1
ATOM 915 C C . GLU A 1 121 ? 19.287 -1.011 -14.912 1.00 98.00 121 GLU A C 1
ATOM 917 O O . GLU A 1 121 ? 20.230 -1.003 -15.710 1.00 98.00 121 GLU A O 1
ATOM 922 N N . LEU A 1 122 ? 18.036 -1.298 -15.286 1.00 97.25 122 LEU A N 1
ATOM 923 C CA . LEU A 1 122 ? 17.664 -1.643 -16.658 1.00 97.25 122 LEU A CA 1
ATOM 924 C C . LEU A 1 122 ? 17.868 -0.463 -17.613 1.00 97.25 122 LEU A C 1
ATOM 926 O O . LEU A 1 122 ? 18.343 -0.646 -18.733 1.00 97.25 122 LEU A O 1
ATOM 930 N N . GLU A 1 123 ? 17.568 0.760 -17.183 1.00 97.31 123 GLU A N 1
ATOM 931 C CA . GLU A 1 123 ? 17.828 1.964 -17.971 1.00 97.31 123 GLU A CA 1
ATOM 932 C C . GLU A 1 123 ? 19.327 2.188 -18.191 1.00 97.31 123 GLU A C 1
ATOM 934 O O . GLU A 1 123 ? 19.754 2.517 -19.305 1.00 97.31 123 GLU A O 1
ATOM 939 N N . ALA A 1 124 ? 20.150 1.954 -17.165 1.00 96.94 124 ALA A N 1
ATOM 940 C CA . ALA A 1 124 ? 21.601 2.017 -17.286 1.00 96.94 124 ALA A CA 1
ATOM 941 C C . ALA A 1 124 ? 22.137 0.946 -18.251 1.00 96.94 124 ALA A C 1
ATOM 943 O O . ALA A 1 124 ? 23.031 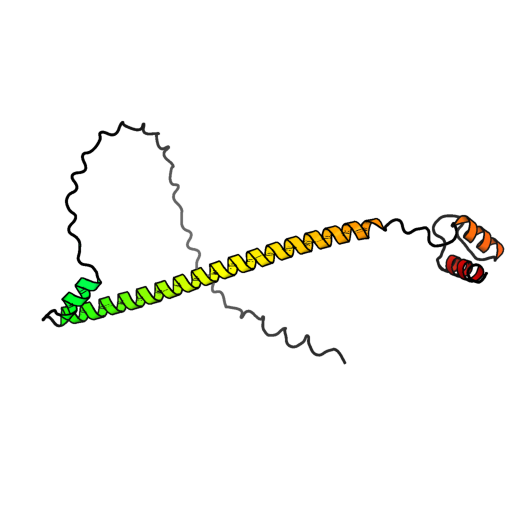1.228 -19.057 1.00 96.94 124 ALA A O 1
ATOM 944 N N . GLU A 1 125 ? 21.585 -0.266 -18.217 1.00 96.31 125 GLU A N 1
ATOM 945 C CA . GLU A 1 125 ? 21.921 -1.341 -19.151 1.00 96.31 125 GLU A CA 1
ATOM 946 C C . GLU A 1 125 ? 21.521 -0.991 -20.591 1.00 96.31 125 GLU A C 1
ATOM 948 O O . GLU A 1 125 ? 22.356 -1.054 -21.499 1.00 96.31 125 GLU A O 1
ATOM 953 N N . LEU A 1 126 ? 20.293 -0.511 -20.803 1.00 95.31 126 LEU A N 1
ATOM 954 C CA . LEU A 1 126 ? 19.829 -0.045 -22.109 1.00 95.31 126 LEU A CA 1
ATOM 955 C C . LEU A 1 126 ? 20.692 1.097 -22.645 1.00 95.31 126 LEU A C 1
ATOM 957 O O . LEU A 1 126 ? 20.998 1.128 -23.838 1.00 95.31 126 LEU A O 1
ATOM 961 N N . LYS A 1 127 ? 21.133 2.023 -21.790 1.00 94.88 127 LYS A N 1
ATOM 962 C CA . LYS A 1 127 ? 22.049 3.100 -22.184 1.00 94.88 127 LYS A CA 1
ATOM 963 C C . LYS A 1 127 ? 23.402 2.549 -22.645 1.00 94.88 127 LYS A C 1
ATOM 965 O O . LYS A 1 127 ? 23.896 2.990 -23.683 1.00 94.88 127 LYS A O 1
ATOM 970 N N . LYS A 1 128 ? 23.964 1.563 -21.934 1.00 93.69 128 LYS A N 1
ATOM 971 C CA . LYS A 1 128 ? 25.214 0.876 -22.318 1.00 93.69 128 LYS A CA 1
ATOM 972 C C . LYS A 1 128 ? 25.072 0.117 -23.639 1.00 93.69 128 LYS A C 1
ATOM 974 O O . LYS A 1 128 ? 25.978 0.158 -24.470 1.00 93.69 128 LYS A O 1
ATOM 979 N N . LEU A 1 129 ? 23.948 -0.566 -23.858 1.00 91.12 129 LEU A N 1
ATOM 980 C CA . LEU A 1 129 ? 23.672 -1.250 -25.124 1.00 91.12 129 LEU A CA 1
ATOM 981 C C . LEU A 1 129 ? 23.522 -0.240 -26.265 1.00 91.12 129 LEU A C 1
ATOM 983 O O . LEU A 1 129 ? 24.184 -0.373 -27.289 1.00 91.12 129 LEU A O 1
ATOM 987 N N . ARG A 1 130 ? 22.760 0.840 -26.057 1.00 89.31 130 ARG A N 1
ATOM 988 C CA . ARG A 1 130 ? 22.600 1.920 -27.042 1.00 89.31 130 ARG A CA 1
ATOM 989 C C . ARG A 1 130 ? 23.927 2.573 -27.423 1.00 89.31 130 ARG A C 1
ATOM 991 O O . ARG A 1 130 ? 24.121 2.872 -28.599 1.00 89.31 130 ARG A O 1
ATOM 998 N N . SER A 1 131 ? 24.845 2.792 -26.478 1.00 84.12 131 SER A N 1
ATOM 999 C CA . SER A 1 131 ? 26.172 3.333 -26.802 1.00 84.12 131 SER A CA 1
ATOM 1000 C C . SER A 1 131 ? 27.024 2.347 -27.603 1.00 84.12 131 SER A C 1
ATOM 1002 O O . SER A 1 131 ? 27.690 2.768 -28.545 1.00 84.12 131 SER A O 1
ATOM 1004 N N . LYS A 1 132 ? 26.958 1.043 -27.294 1.00 83.06 132 LYS A N 1
ATOM 1005 C CA . LYS A 1 132 ? 27.642 -0.003 -28.075 1.00 83.06 132 LYS A CA 1
ATOM 1006 C C . LYS A 1 132 ? 27.103 -0.075 -29.506 1.00 83.06 132 LYS A C 1
ATOM 1008 O O . LYS A 1 132 ? 27.884 -0.058 -30.450 1.00 83.06 132 LYS A O 1
ATOM 1013 N N . THR A 1 133 ? 25.781 -0.065 -29.683 1.00 77.56 133 THR A N 1
ATOM 1014 C CA . THR A 1 133 ? 25.152 -0.117 -31.013 1.00 77.56 133 THR A CA 1
ATOM 1015 C C . THR A 1 133 ? 25.361 1.172 -31.811 1.00 77.56 133 THR A C 1
ATOM 1017 O O . THR A 1 133 ? 25.528 1.125 -33.023 1.00 77.56 133 THR A O 1
ATOM 1020 N N . ARG A 1 134 ? 25.416 2.348 -31.168 1.00 69.31 134 ARG A N 1
ATOM 1021 C CA . ARG A 1 134 ? 25.694 3.615 -31.871 1.00 69.31 134 ARG A CA 1
ATOM 1022 C C . ARG A 1 134 ? 27.107 3.662 -32.475 1.00 69.31 134 ARG A C 1
ATOM 1024 O O . ARG A 1 134 ? 27.323 4.410 -33.426 1.00 69.31 134 ARG A O 1
ATOM 1031 N N . SER A 1 135 ? 28.046 2.861 -31.969 1.00 60.56 135 SER A N 1
ATOM 1032 C CA . SER A 1 135 ? 29.433 2.830 -32.447 1.00 60.56 135 SER A CA 1
ATOM 1033 C C . SER A 1 135 ? 29.613 2.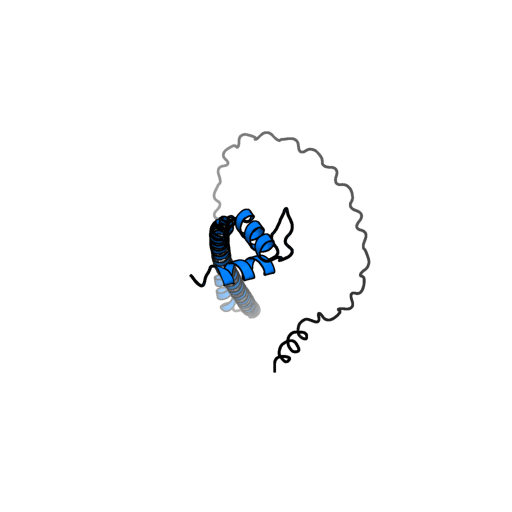178 -33.826 1.00 60.56 135 SER A C 1
ATOM 1035 O O . SER A 1 135 ? 30.687 2.305 -34.405 1.00 60.56 135 SER A O 1
ATOM 1037 N N . THR A 1 136 ? 28.594 1.525 -34.397 1.00 57.75 136 THR A N 1
ATOM 1038 C CA . THR A 1 136 ? 28.685 0.884 -35.725 1.00 57.75 136 THR A CA 1
ATOM 1039 C C . THR A 1 136 ? 28.257 1.807 -36.873 1.00 57.75 136 THR A C 1
ATOM 1041 O O . THR A 1 136 ? 27.986 1.340 -37.977 1.00 57.75 136 THR A O 1
ATOM 1044 N N . LYS A 1 137 ? 28.176 3.128 -36.643 1.00 54.31 137 LYS A N 1
ATOM 1045 C CA . LYS A 1 137 ? 27.728 4.105 -37.656 1.00 54.31 137 LYS A CA 1
ATOM 1046 C C . LYS A 1 137 ? 28.721 4.312 -38.807 1.00 54.31 137 LYS A C 1
ATOM 1048 O O . LYS A 1 137 ? 28.372 4.930 -39.807 1.00 54.31 137 LYS A O 1
ATOM 1053 N N . THR A 1 138 ? 29.913 3.740 -38.703 1.00 55.06 138 THR A N 1
ATOM 1054 C CA . THR A 1 138 ? 30.801 3.543 -39.845 1.00 55.06 138 THR A CA 1
ATOM 1055 C C . THR A 1 138 ? 30.619 2.104 -40.296 1.00 55.06 138 THR A C 1
ATOM 1057 O O . THR A 1 138 ? 31.398 1.224 -39.935 1.00 55.06 138 THR A O 1
ATOM 1060 N N . ALA A 1 139 ? 29.532 1.840 -41.028 1.00 55.72 139 ALA A N 1
ATOM 1061 C CA . ALA A 1 139 ? 29.464 0.606 -41.795 1.00 55.72 139 ALA A CA 1
ATOM 1062 C C . ALA A 1 139 ? 30.747 0.546 -42.647 1.00 55.72 139 ALA A C 1
ATOM 1064 O O . ALA A 1 139 ? 31.077 1.557 -43.282 1.00 55.72 139 ALA A O 1
ATOM 1065 N N . PRO A 1 140 ? 31.494 -0.574 -42.645 1.00 57.84 140 PRO A N 1
ATOM 1066 C CA . PRO A 1 140 ? 32.539 -0.791 -43.635 1.00 57.84 140 PRO A CA 1
ATOM 1067 C C . PRO A 1 140 ? 31.939 -0.497 -45.015 1.00 57.84 140 PRO A C 1
ATOM 1069 O O . PRO A 1 140 ? 30.761 -0.816 -45.211 1.00 57.84 140 PRO A O 1
ATOM 1072 N N . PRO A 1 141 ? 32.665 0.151 -45.943 1.00 60.22 141 PRO A N 1
ATOM 1073 C CA . PRO A 1 141 ? 32.138 0.385 -47.279 1.00 60.22 141 PRO A CA 1
ATOM 1074 C C . PRO A 1 141 ? 31.701 -0.964 -47.863 1.00 60.22 141 PRO A C 1
ATOM 1076 O O . PRO A 1 141 ? 32.528 -1.815 -48.173 1.00 60.22 141 PRO A O 1
ATOM 1079 N N . LEU A 1 142 ? 30.386 -1.188 -47.918 1.00 61.06 142 LEU A N 1
ATOM 1080 C CA . LEU A 1 142 ? 29.808 -2.368 -48.538 1.00 61.06 142 LEU A CA 1
ATOM 1081 C C . LEU A 1 142 ? 30.007 -2.205 -50.045 1.00 61.06 142 LEU A C 1
ATOM 1083 O O . LEU A 1 142 ? 29.399 -1.326 -50.667 1.00 61.06 142 LEU A O 1
ATOM 1087 N N . GLY A 1 143 ? 30.905 -3.021 -50.590 1.00 69.06 143 GLY A N 1
ATOM 1088 C CA . GLY A 1 143 ? 31.170 -3.135 -52.019 1.00 69.06 143 GLY A CA 1
ATOM 1089 C C . GLY A 1 143 ? 32.362 -2.322 -52.522 1.00 69.06 143 GLY A C 1
ATOM 1090 O O . GLY A 1 143 ? 33.002 -1.563 -51.789 1.00 69.06 143 GLY A O 1
ATOM 1091 N N . ALA A 1 144 ? 32.641 -2.506 -53.812 1.00 76.62 144 ALA A N 1
ATOM 1092 C CA . ALA A 1 144 ? 33.717 -1.834 -54.525 1.00 76.62 144 ALA A CA 1
ATOM 1093 C C . ALA A 1 144 ? 33.651 -0.300 -54.369 1.00 76.62 144 ALA A C 1
ATOM 1095 O O . ALA A 1 144 ? 32.561 0.282 -54.212 1.00 76.62 144 ALA A O 1
ATOM 1096 N N . PRO A 1 145 ? 34.807 0.388 -54.402 1.00 85.50 145 PRO A N 1
ATOM 1097 C CA . PRO A 1 145 ? 34.850 1.836 -54.316 1.00 85.50 145 PRO A CA 1
ATOM 1098 C C . PRO A 1 145 ? 34.012 2.455 -55.443 1.00 85.50 145 PRO A C 1
ATOM 1100 O O . PRO A 1 145 ? 34.091 2.067 -56.606 1.00 85.50 145 PRO A O 1
ATOM 1103 N N . ALA A 1 146 ? 33.224 3.477 -55.098 1.00 86.50 146 ALA A N 1
ATOM 1104 C CA . ALA A 1 146 ? 32.354 4.199 -56.026 1.00 86.50 146 ALA A CA 1
ATOM 1105 C C . ALA A 1 146 ? 32.973 4.543 -57.408 1.00 86.50 146 ALA A C 1
ATOM 1107 O O . ALA A 1 146 ? 32.271 4.395 -58.411 1.00 86.50 146 ALA A O 1
ATOM 1108 N N . PRO A 1 147 ? 34.247 4.977 -57.530 1.00 90.12 147 PRO A N 1
ATOM 1109 C CA . PRO A 1 147 ? 34.847 5.222 -58.844 1.00 90.12 147 PRO A CA 1
ATOM 1110 C C . PRO A 1 147 ? 34.931 3.980 -59.746 1.00 90.12 147 PRO A C 1
ATOM 1112 O O . PRO A 1 147 ? 34.820 4.125 -60.961 1.00 90.12 147 PRO A O 1
ATOM 1115 N N . GLU A 1 148 ? 35.112 2.779 -59.196 1.00 89.94 148 GLU A N 1
ATOM 1116 C CA . GLU A 1 148 ? 35.203 1.540 -59.984 1.00 89.94 148 GLU A CA 1
ATOM 1117 C C . GLU A 1 148 ? 33.845 1.150 -60.563 1.00 89.94 148 GLU A C 1
ATOM 1119 O O . GLU A 1 148 ? 33.735 0.904 -61.764 1.00 89.94 148 GLU A O 1
ATOM 1124 N N . VAL A 1 149 ? 32.792 1.219 -59.745 1.00 91.94 149 VAL A N 1
ATOM 1125 C CA . VAL A 1 149 ? 31.415 0.945 -60.179 1.00 91.94 149 VAL A CA 1
ATOM 1126 C C . VAL A 1 149 ? 30.983 1.914 -61.288 1.00 91.94 149 VAL A C 1
ATOM 1128 O O . VAL A 1 149 ? 30.365 1.500 -62.265 1.00 91.94 149 VAL A O 1
ATOM 1131 N N . ARG A 1 150 ? 31.365 3.199 -61.201 1.00 94.00 150 ARG A N 1
ATOM 1132 C CA . ARG A 1 150 ? 31.084 4.195 -62.256 1.00 94.00 150 ARG A CA 1
ATOM 1133 C C . ARG A 1 150 ? 31.813 3.896 -63.562 1.00 94.00 150 ARG A C 1
ATOM 1135 O O . ARG A 1 150 ? 31.218 4.005 -64.632 1.00 94.00 150 ARG A O 1
ATOM 1142 N N . LYS A 1 151 ? 33.096 3.523 -63.486 1.00 93.69 151 LYS A N 1
ATOM 1143 C CA . LYS A 1 151 ? 33.882 3.132 -64.668 1.00 93.69 151 LYS A CA 1
ATOM 1144 C C . LYS A 1 151 ? 33.263 1.918 -65.358 1.00 93.69 151 LYS A C 1
ATOM 1146 O O . LYS A 1 151 ? 33.133 1.924 -66.578 1.00 93.69 151 LYS A O 1
ATOM 1151 N N . TRP A 1 152 ? 32.840 0.923 -64.578 1.00 94.12 152 TRP A N 1
ATOM 1152 C CA . TRP A 1 152 ? 32.151 -0.256 -65.094 1.00 94.12 152 TRP A CA 1
ATOM 1153 C C . TRP A 1 152 ? 30.804 0.098 -65.740 1.00 94.12 152 TRP A C 1
ATOM 1155 O O . TRP A 1 152 ? 30.569 -0.279 -66.886 1.00 94.12 152 TRP A O 1
ATOM 1165 N N . ALA A 1 153 ? 29.966 0.896 -65.068 1.00 94.50 153 ALA A N 1
ATOM 1166 C CA . ALA A 1 153 ? 28.665 1.317 -65.591 1.00 94.50 153 ALA A CA 1
ATOM 1167 C C . ALA A 1 153 ? 28.796 2.062 -66.929 1.00 94.50 153 ALA A C 1
ATOM 1169 O O . ALA A 1 153 ? 28.068 1.764 -67.874 1.00 94.50 153 ALA A O 1
ATOM 1170 N N . LYS A 1 154 ? 29.793 2.952 -67.048 1.00 94.50 154 LYS A N 1
ATOM 1171 C CA . LYS A 1 154 ? 30.102 3.658 -68.300 1.00 94.50 154 LYS A CA 1
ATOM 1172 C C . LYS A 1 154 ? 30.513 2.702 -69.426 1.00 94.50 154 LYS A C 1
ATOM 1174 O O . LYS A 1 154 ? 30.133 2.927 -70.569 1.00 94.50 154 LYS A O 1
ATOM 1179 N N . GLY A 1 155 ? 31.255 1.637 -69.111 1.00 92.94 155 GLY A N 1
ATOM 1180 C CA . GLY A 1 155 ? 31.615 0.588 -70.071 1.00 92.94 155 GLY A CA 1
ATOM 1181 C C . GLY A 1 155 ? 30.427 -0.267 -70.529 1.00 92.94 155 GLY A C 1
ATOM 1182 O O . GLY A 1 155 ? 30.413 -0.720 -71.667 1.00 92.94 155 GLY A O 1
ATOM 1183 N N . GLN A 1 156 ? 29.418 -0.444 -69.672 1.00 93.38 156 GLN A N 1
ATOM 1184 C CA . GLN A 1 156 ? 28.181 -1.177 -69.976 1.00 93.38 156 GLN A CA 1
ATOM 1185 C C . GLN A 1 156 ? 27.073 -0.292 -70.577 1.00 93.38 156 GLN A C 1
ATOM 1187 O O . GLN A 1 156 ? 25.992 -0.786 -70.884 1.00 93.38 156 GLN A O 1
ATOM 1192 N N . GLY A 1 157 ? 27.309 1.018 -70.726 1.00 93.38 157 GLY A N 1
ATOM 1193 C CA . GLY A 1 157 ? 26.298 1.968 -71.200 1.00 93.38 157 GLY A CA 1
ATOM 1194 C C . GLY A 1 157 ? 25.151 2.214 -70.210 1.00 93.38 157 GLY A C 1
ATOM 1195 O O . GLY A 1 157 ? 24.086 2.672 -70.613 1.00 93.38 157 GLY A O 1
ATOM 1196 N N . ILE A 1 158 ? 25.349 1.910 -68.924 1.00 92.88 158 ILE A N 1
ATOM 1197 C CA . ILE A 1 158 ? 24.353 2.118 -67.868 1.00 92.88 158 ILE A CA 1
ATOM 1198 C C . ILE A 1 158 ? 24.459 3.562 -67.365 1.00 92.88 158 ILE A C 1
ATOM 1200 O O . ILE A 1 158 ? 25.545 4.029 -67.012 1.00 92.88 158 ILE A O 1
ATOM 1204 N N . GLU A 1 159 ? 23.328 4.266 -67.299 1.00 92.50 159 GLU A N 1
ATOM 12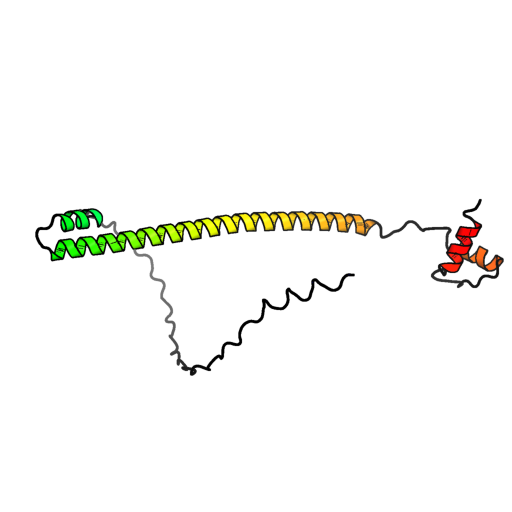05 C CA . GLU A 1 159 ? 23.268 5.642 -66.804 1.00 92.50 159 GLU A CA 1
ATOM 1206 C C . GLU A 1 159 ? 23.645 5.701 -65.316 1.00 92.50 159 GLU A C 1
ATOM 1208 O O . GLU A 1 159 ? 22.969 5.145 -64.447 1.00 92.50 159 GLU A O 1
ATOM 1213 N N . CYS A 1 160 ? 24.749 6.383 -65.010 1.00 92.31 160 CYS A N 1
ATOM 1214 C CA . CYS A 1 160 ? 25.213 6.593 -63.646 1.00 92.31 160 CYS A CA 1
ATOM 1215 C C . CYS A 1 160 ? 25.661 8.051 -63.465 1.00 92.31 160 CYS A C 1
ATOM 1217 O O . CYS A 1 160 ? 26.422 8.547 -64.295 1.00 92.31 160 CYS A O 1
ATOM 1219 N N . PRO A 1 161 ? 25.265 8.730 -62.372 1.00 92.94 161 PRO A N 1
ATOM 1220 C CA . PRO A 1 161 ? 25.733 10.079 -62.073 1.00 92.94 161 PRO A CA 1
ATOM 1221 C C . PRO A 1 161 ? 27.259 10.161 -61.927 1.00 92.94 161 PRO A C 1
ATOM 1223 O O . PRO A 1 161 ? 27.876 9.321 -61.259 1.00 92.94 161 PRO A O 1
ATOM 1226 N N . ASP A 1 162 ? 27.852 11.226 -62.473 1.00 88.44 162 ASP A N 1
ATOM 1227 C CA . ASP A 1 162 ? 29.298 11.484 -62.402 1.00 88.44 162 ASP A CA 1
ATOM 1228 C C . ASP A 1 162 ? 29.789 11.762 -60.976 1.00 88.44 162 ASP A C 1
ATOM 1230 O O . ASP A 1 162 ? 30.951 11.502 -60.657 1.00 88.44 162 ASP A O 1
ATOM 1234 N N . TYR A 1 163 ? 28.902 12.245 -60.097 1.00 90.38 163 TYR A N 1
ATOM 1235 C CA . TYR A 1 163 ? 29.179 12.591 -58.701 1.00 90.38 163 TYR A CA 1
ATOM 1236 C C . TYR A 1 163 ? 28.042 12.146 -57.769 1.00 90.38 163 TYR A C 1
ATOM 1238 O O . TYR A 1 163 ? 26.917 11.903 -58.192 1.00 90.38 163 TYR A O 1
ATOM 1246 N N . GLY A 1 164 ? 28.337 12.045 -56.469 1.00 88.62 164 GLY A N 1
ATOM 1247 C CA . GLY A 1 164 ? 27.339 11.708 -55.448 1.00 88.62 164 GLY A CA 1
ATOM 1248 C C . GLY A 1 164 ? 27.064 10.210 -55.268 1.00 88.62 164 GLY A C 1
ATOM 1249 O O . GLY A 1 164 ? 27.927 9.358 -55.490 1.00 88.62 164 GLY A O 1
ATOM 1250 N N . LYS A 1 165 ? 25.870 9.882 -54.769 1.00 90.56 165 LYS A N 1
ATOM 1251 C CA . LYS A 1 165 ? 25.484 8.504 -54.440 1.00 90.56 165 LYS A CA 1
ATOM 1252 C C . LYS A 1 165 ? 25.187 7.715 -55.719 1.00 90.56 165 LYS A C 1
ATOM 1254 O O . LYS A 1 165 ? 24.414 8.170 -56.552 1.00 90.56 165 LYS A O 1
ATOM 1259 N N . ILE A 1 166 ? 25.769 6.523 -55.843 1.00 90.44 166 ILE A N 1
ATOM 1260 C CA . ILE A 1 166 ? 25.464 5.596 -56.942 1.00 90.44 166 ILE A CA 1
ATOM 1261 C C . ILE A 1 166 ? 24.069 4.995 -56.702 1.00 90.44 166 ILE A C 1
ATOM 1263 O O . ILE A 1 166 ? 23.805 4.558 -55.574 1.00 90.44 166 ILE A O 1
ATOM 1267 N N . PRO A 1 167 ? 23.174 4.979 -57.707 1.00 93.12 167 PRO A N 1
ATOM 1268 C CA . PRO A 1 167 ? 21.889 4.297 -57.603 1.00 93.12 167 PRO A CA 1
ATOM 1269 C C . PRO A 1 167 ? 22.069 2.820 -57.230 1.00 93.12 167 PRO A C 1
ATOM 1271 O O . PRO A 1 167 ? 22.950 2.151 -57.768 1.00 93.12 167 PRO A O 1
ATOM 1274 N N . ASN A 1 168 ? 21.229 2.297 -56.330 1.00 90.25 168 ASN A N 1
ATOM 1275 C CA . ASN A 1 168 ? 21.343 0.903 -55.878 1.00 90.25 168 ASN A CA 1
ATOM 1276 C C . ASN A 1 168 ? 21.251 -0.087 -57.051 1.00 90.25 168 ASN A C 1
ATOM 1278 O O . ASN A 1 168 ? 21.994 -1.055 -57.071 1.00 90.25 168 ASN A O 1
ATOM 1282 N N . THR A 1 169 ? 20.452 0.223 -58.076 1.00 90.81 169 THR A N 1
ATOM 1283 C CA . THR A 1 169 ? 20.319 -0.587 -59.299 1.00 90.81 169 THR A CA 1
ATOM 1284 C C . THR A 1 169 ? 21.651 -0.830 -60.012 1.00 90.81 169 THR A C 1
ATOM 1286 O O . THR A 1 169 ? 21.919 -1.939 -60.461 1.00 90.81 169 THR A O 1
ATOM 1289 N N . VAL A 1 170 ? 22.510 0.191 -60.095 1.00 92.50 170 VAL A N 1
ATOM 1290 C CA . VAL A 1 170 ? 23.837 0.092 -60.727 1.00 92.50 170 VAL A CA 1
ATOM 1291 C C . VAL A 1 170 ? 24.786 -0.736 -59.861 1.00 92.50 170 VAL A C 1
ATOM 1293 O O . VAL A 1 170 ? 25.608 -1.485 -60.381 1.00 92.50 170 VAL A O 1
ATOM 1296 N N . ARG A 1 171 ? 24.664 -0.613 -58.536 1.00 90.31 171 ARG A N 1
ATOM 1297 C CA . ARG A 1 171 ? 25.484 -1.358 -57.580 1.00 90.31 171 ARG A CA 1
ATOM 1298 C C . ARG A 1 171 ? 25.123 -2.843 -57.563 1.00 90.31 171 ARG A C 1
ATOM 1300 O O . ARG A 1 171 ? 26.023 -3.662 -57.665 1.00 90.31 171 ARG A O 1
ATOM 1307 N N . ASP A 1 172 ? 23.835 -3.172 -57.557 1.00 88.81 172 ASP A N 1
ATOM 1308 C CA . ASP A 1 172 ? 23.353 -4.555 -57.614 1.00 88.81 172 ASP A CA 1
ATOM 1309 C C . ASP A 1 172 ? 23.783 -5.242 -58.923 1.00 88.81 172 ASP A C 1
ATOM 1311 O O . ASP A 1 172 ? 24.184 -6.403 -58.914 1.00 88.81 172 ASP A O 1
ATOM 1315 N N . ALA A 1 173 ? 23.764 -4.519 -60.052 1.00 90.56 173 ALA A N 1
ATOM 1316 C CA . ALA A 1 173 ? 24.234 -5.036 -61.339 1.00 90.56 173 ALA A CA 1
ATOM 1317 C C . ALA A 1 173 ? 25.757 -5.261 -61.365 1.00 90.56 173 ALA A C 1
ATOM 1319 O O . ALA A 1 173 ? 26.229 -6.251 -61.927 1.00 90.56 173 ALA A O 1
ATOM 1320 N N . TYR A 1 174 ? 26.522 -4.363 -60.737 1.00 91.00 174 TYR A N 1
ATOM 1321 C CA . TYR A 1 174 ? 27.964 -4.522 -60.575 1.00 91.00 174 TYR A CA 1
ATOM 1322 C C . TYR A 1 174 ? 28.291 -5.734 -59.698 1.00 91.00 174 TYR A C 1
ATOM 1324 O O . TYR A 1 174 ? 29.111 -6.563 -60.091 1.00 91.00 174 TYR A O 1
ATOM 1332 N N . ASP A 1 175 ? 27.619 -5.868 -58.553 1.00 89.50 175 ASP A N 1
ATOM 1333 C CA . ASP A 1 175 ? 27.809 -6.989 -57.635 1.00 89.50 175 ASP A CA 1
ATOM 1334 C C . ASP A 1 175 ? 27.403 -8.310 -58.316 1.00 89.50 175 ASP A C 1
ATOM 1336 O O . ASP A 1 175 ? 28.161 -9.272 -58.276 1.00 89.50 175 ASP A O 1
ATOM 1340 N N . ALA A 1 176 ? 26.293 -8.357 -59.059 1.00 87.81 176 ALA A N 1
ATOM 1341 C CA . ALA A 1 176 ? 25.899 -9.540 -59.834 1.00 87.81 176 ALA A CA 1
ATOM 1342 C C . ALA A 1 176 ? 26.947 -9.958 -60.885 1.00 87.81 176 ALA A C 1
ATOM 1344 O O . ALA A 1 176 ? 27.140 -11.151 -61.119 1.00 87.81 176 ALA A O 1
ATOM 1345 N N . ALA A 1 177 ? 27.642 -8.995 -61.500 1.00 87.19 177 ALA A N 1
ATOM 1346 C CA . ALA A 1 177 ? 28.689 -9.260 -62.485 1.00 87.19 177 ALA A CA 1
ATOM 1347 C C . ALA A 1 177 ? 30.030 -9.704 -61.864 1.00 87.19 177 ALA A C 1
ATOM 1349 O O . ALA A 1 177 ? 30.796 -10.391 -62.535 1.00 87.19 177 ALA A O 1
ATOM 1350 N N . HIS A 1 178 ? 30.320 -9.324 -60.612 1.00 83.81 178 HIS A N 1
ATOM 1351 C CA . HIS A 1 178 ? 31.623 -9.552 -59.963 1.00 83.81 178 HIS A CA 1
ATOM 1352 C C . HIS A 1 178 ? 31.587 -10.541 -58.784 1.00 83.81 178 HIS A C 1
ATOM 1354 O O . HIS A 1 178 ? 32.643 -10.943 -58.313 1.00 83.81 178 HIS A O 1
ATOM 1360 N N . VAL A 1 179 ? 30.408 -10.958 -58.309 1.00 73.50 179 VAL A N 1
ATOM 1361 C CA . VAL A 1 179 ? 30.242 -12.008 -57.279 1.00 73.50 179 VAL A CA 1
ATOM 1362 C C . VAL A 1 179 ? 30.289 -13.421 -57.887 1.00 73.50 179 VAL A C 1
ATOM 1364 O O . VAL A 1 179 ? 30.479 -14.397 -57.170 1.00 73.50 179 VAL A O 1
ATOM 1367 N N . ALA A 1 180 ? 30.135 -13.547 -59.209 1.00 52.16 180 ALA A N 1
ATOM 1368 C CA . ALA A 1 180 ? 30.132 -14.826 -59.926 1.00 52.16 180 ALA A CA 1
ATOM 1369 C C . ALA A 1 180 ? 31.526 -15.313 -60.392 1.00 52.16 180 ALA A C 1
ATOM 1371 O O . ALA A 1 180 ? 31.595 -16.221 -61.222 1.00 52.16 180 ALA A O 1
ATOM 1372 N N . ALA A 1 181 ? 32.617 -14.727 -59.885 1.00 44.84 181 ALA A N 1
ATOM 1373 C CA . ALA A 1 181 ? 34.005 -15.091 -60.192 1.00 44.84 181 ALA A CA 1
ATOM 1374 C C . ALA A 1 181 ? 34.785 -15.387 -58.905 1.00 44.84 181 ALA A C 1
ATOM 1376 O O . ALA A 1 181 ? 35.625 -16.314 -58.938 1.00 44.84 181 ALA A O 1
#

InterPro domains:
  IPR036625 E3-binding domain superfamily [G3DSA:4.10.320.10] (146-180)
  IPR055370 Lsr2, DNA-binding domain [PF23359] (147-177)

Organism: NCBI:txid1656889

Foldseek 3Di:
DPDPDPPPPPPPPDDPPDPDDDDDDDPDDDDDDDDDDDDDDDDDPDDDDDPPPDPPDPDDDLVRQLVVLCPDPDPVSPVVSVVSVVVVVVVVVVVVVVVVVVVVVVVVVVVVVVVVVVVVVVVVVVVVVVVVVVVCPCPPPPDDDPVVLVVVCVVVVHDFDPDDDTPVVSVVVVCVVPVVD

Sequence (181 aa):
MQWSRDALEKRINEPAAATATPGPTIRAVVPARRHDPVRPSDPRPSDPQLVTSTAREVKPSANELIVAAANSPKARTRALGVKVAGLLGDLSQRLETEEREQAAQAAEKTANAKRLKRIEELEAELKKLRSKTRSTKTAPPLGAPAPEVRKWAKGQGIECPDYGKIPNTVRDAYDAAHVAA

Radius of gyration: 43.27 Å; chains: 1; bounding box: 62×59×116 Å

pLDDT: mean 80.91, std 17.67, range [44.84, 98.62]

Secondary structure (DSSP, 8-state):
---SSTTSSTTS-------------------------------PPPP-----------PPPHHHHHHHHHT-SSHHHHHHHHHHHHHHHHHHHHHHHHHHHHHHHHHHHHHHHHHHHHHHHHHHHHHHHHHHHHTT-S----SS-HHHHHHHHHHTT----SSSPPPHHHHHHHHHHHTT-